Protein AF-A0A6A5KFW1-F1 (afdb_monomer_lite)

Organism: NCBI:txid184978

pLDDT: mean 86.33, std 12.44, range [39.97, 98.06]

Radius of gyration: 19.02 Å; chains: 1; bounding box: 44×28×58 Å

Sequence (144 aa):
MCFDVPAVSQSTIYTTLCSQAVDPSLPYGSFAHILDELLRLYDNSVWSIRNHISRWEVRRTQEIDYVLLHEIARHGVHVNETLKVAARSLSSIRQHHERSRVEINLVGSKNKRRSWDTVGEHLEFQVRFLEGLAERSQANNARI

Structure (mmCIF, N/CA/C/O backbone):
data_AF-A0A6A5KFW1-F1
#
_entry.id   AF-A0A6A5KFW1-F1
#
loop_
_atom_site.group_PDB
_atom_site.id
_atom_site.type_symbol
_atom_site.label_atom_id
_atom_site.label_alt_id
_atom_site.label_comp_id
_atom_site.label_asym_id
_atom_site.label_entity_id
_atom_site.label_seq_id
_atom_site.pdbx_PDB_ins_code
_atom_site.Cartn_x
_atom_site.Cartn_y
_atom_site.Cartn_z
_atom_site.occupancy
_atom_site.B_iso_or_equiv
_atom_site.auth_seq_id
_atom_site.auth_comp_id
_atom_site.auth_asym_id
_atom_site.auth_atom_id
_atom_site.pdbx_PDB_model_num
ATOM 1 N N . MET A 1 1 ? 9.013 -18.401 -7.847 1.00 44.00 1 MET A N 1
ATOM 2 C CA . MET A 1 1 ? 9.402 -18.085 -6.456 1.00 44.00 1 MET A CA 1
ATOM 3 C C . MET A 1 1 ? 8.142 -17.705 -5.696 1.00 44.00 1 MET A C 1
ATOM 5 O O . MET A 1 1 ? 7.667 -16.598 -5.887 1.00 44.00 1 MET A O 1
ATOM 9 N N . CYS A 1 2 ? 7.575 -18.625 -4.913 1.00 46.88 2 CYS A N 1
ATOM 10 C CA . CYS A 1 2 ? 6.369 -18.400 -4.101 1.00 46.88 2 CYS A CA 1
ATOM 11 C C . CYS A 1 2 ? 6.496 -19.186 -2.785 1.00 46.88 2 CYS A C 1
ATOM 13 O O . CYS A 1 2 ? 5.723 -20.106 -2.538 1.00 46.88 2 CYS A O 1
ATOM 15 N N . PHE A 1 3 ? 7.523 -18.898 -1.984 1.00 39.97 3 PHE A N 1
ATOM 16 C CA . PHE A 1 3 ? 7.631 -19.504 -0.655 1.00 39.97 3 PHE A CA 1
ATOM 17 C C . PHE A 1 3 ? 6.643 -18.807 0.290 1.00 39.97 3 PHE A C 1
ATOM 19 O O . PHE A 1 3 ? 6.580 -17.580 0.303 1.00 39.97 3 PHE A O 1
ATOM 26 N N . ASP A 1 4 ? 5.834 -19.597 0.998 1.00 49.72 4 ASP A N 1
ATOM 27 C CA . ASP A 1 4 ? 4.872 -19.175 2.033 1.00 49.72 4 ASP A CA 1
ATOM 28 C C . ASP A 1 4 ? 3.769 -18.184 1.607 1.00 49.72 4 ASP A C 1
ATOM 30 O O . ASP A 1 4 ? 3.088 -17.589 2.442 1.00 49.72 4 ASP A O 1
ATOM 34 N N . VAL A 1 5 ? 3.524 -18.032 0.302 1.00 57.41 5 VAL A N 1
ATOM 35 C CA . VAL A 1 5 ? 2.406 -17.222 -0.210 1.00 57.41 5 VAL A CA 1
ATOM 36 C C . VAL A 1 5 ? 1.097 -18.022 -0.094 1.00 57.41 5 VAL A C 1
ATOM 38 O O . VAL A 1 5 ? 1.061 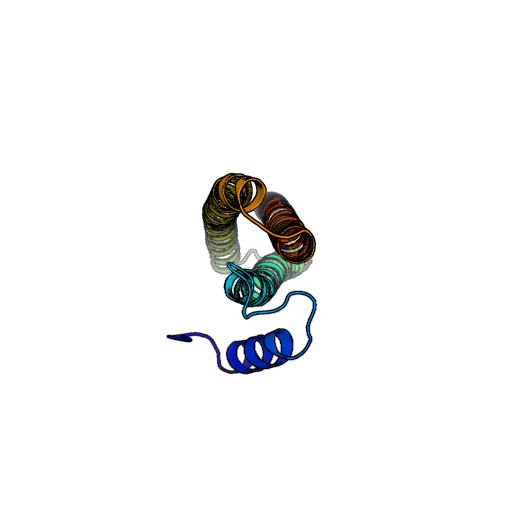-19.158 -0.574 1.00 57.41 5 VAL A O 1
ATOM 41 N N . PRO A 1 6 ? 0.002 -17.472 0.471 1.00 73.12 6 PRO A N 1
ATOM 42 C CA . PRO A 1 6 ? -1.291 -18.158 0.529 1.00 73.12 6 PRO A CA 1
ATOM 43 C C . PRO A 1 6 ? -1.762 -18.633 -0.853 1.00 73.12 6 PRO A C 1
ATOM 45 O O . PRO A 1 6 ? -1.625 -17.908 -1.836 1.00 73.12 6 PRO A O 1
ATOM 48 N N . ALA A 1 7 ? -2.363 -19.824 -0.945 1.00 69.50 7 ALA A N 1
ATOM 49 C CA . ALA A 1 7 ? -2.739 -20.441 -2.228 1.00 69.50 7 ALA A CA 1
ATOM 50 C C . ALA A 1 7 ? -3.643 -19.548 -3.109 1.00 69.50 7 ALA A C 1
ATOM 52 O O . ALA A 1 7 ? -3.486 -19.505 -4.328 1.00 69.50 7 ALA A O 1
ATOM 53 N N . VAL A 1 8 ? -4.541 -18.774 -2.488 1.00 71.88 8 VAL A N 1
ATOM 54 C CA . VAL A 1 8 ? -5.403 -17.798 -3.182 1.00 71.88 8 VAL A CA 1
ATOM 55 C C . VAL A 1 8 ? -4.577 -16.679 -3.831 1.00 71.88 8 VAL A C 1
ATOM 57 O O . VAL A 1 8 ? -4.838 -16.291 -4.971 1.00 71.88 8 VAL A O 1
ATOM 60 N N . SER A 1 9 ? -3.534 -16.210 -3.147 1.00 69.00 9 SER A N 1
ATOM 61 C CA . SER A 1 9 ? -2.613 -15.204 -3.678 1.00 69.00 9 SER A CA 1
ATOM 62 C C . SER A 1 9 ? -1.709 -15.771 -4.763 1.00 69.00 9 SER A C 1
ATOM 64 O O . SER A 1 9 ? -1.445 -15.084 -5.741 1.00 69.00 9 SER A O 1
ATOM 66 N N . GLN A 1 10 ? -1.306 -17.043 -4.681 1.00 65.75 10 GLN A N 1
ATOM 67 C CA . GLN A 1 10 ? -0.554 -17.692 -5.764 1.00 65.75 10 GLN A CA 1
ATOM 68 C C . GLN A 1 10 ? -1.356 -17.731 -7.074 1.00 65.75 10 GLN A C 1
ATOM 70 O O . GLN A 1 10 ? -0.836 -17.366 -8.129 1.00 65.75 10 GLN A O 1
ATOM 75 N N . SER A 1 11 ? -2.636 -18.119 -7.006 1.00 69.94 11 SER A N 1
ATOM 76 C CA . SER A 1 11 ? -3.527 -18.143 -8.176 1.00 69.94 11 SER A CA 1
ATOM 77 C C . SER A 1 11 ? -3.776 -16.743 -8.741 1.00 69.94 11 SER A C 1
ATOM 79 O O . SER A 1 11 ? -3.840 -16.572 -9.959 1.00 69.94 11 SER A O 1
ATOM 81 N N . THR A 1 12 ? -3.906 -15.739 -7.870 1.00 71.75 12 THR A N 1
ATOM 82 C CA . THR A 1 12 ? -4.113 -14.345 -8.286 1.00 71.75 12 THR A CA 1
ATOM 83 C C . THR A 1 12 ? -2.855 -13.782 -8.942 1.00 71.75 12 THR A C 1
ATOM 85 O O . THR A 1 12 ? -2.955 -13.263 -10.047 1.00 71.75 12 THR A O 1
ATOM 88 N N . ILE A 1 13 ? -1.668 -13.991 -8.358 1.00 66.50 13 ILE A N 1
ATOM 89 C CA . ILE A 1 13 ? -0.374 -13.619 -8.963 1.00 66.50 13 ILE A CA 1
ATOM 90 C C . ILE A 1 13 ? -0.236 -14.238 -10.351 1.00 66.50 13 ILE A C 1
ATOM 92 O O . ILE A 1 13 ? 0.102 -13.540 -11.304 1.00 66.50 13 ILE A O 1
ATOM 96 N N . TYR A 1 14 ? -0.519 -15.536 -10.477 1.00 62.53 14 TYR A N 1
ATOM 97 C CA . TYR A 1 14 ? -0.436 -16.232 -11.757 1.00 62.53 14 TYR A CA 1
ATOM 98 C C . TYR A 1 14 ? -1.389 -15.624 -12.796 1.00 62.53 14 TYR A C 1
ATOM 100 O O . TYR A 1 14 ? -0.993 -15.365 -13.927 1.00 62.53 14 TYR A O 1
ATOM 108 N N . THR A 1 15 ? -2.625 -15.323 -12.395 1.00 69.69 15 THR A N 1
ATOM 109 C CA . THR A 1 15 ? -3.632 -14.722 -13.283 1.00 69.69 15 THR A CA 1
ATOM 110 C C . THR A 1 15 ? -3.252 -13.299 -13.699 1.00 69.69 15 THR A C 1
ATOM 112 O O . THR A 1 15 ? -3.355 -12.965 -14.878 1.00 69.69 15 THR A O 1
ATOM 115 N N . THR A 1 16 ? -2.758 -12.480 -12.768 1.00 65.56 16 THR A N 1
ATOM 116 C CA . THR A 1 16 ? -2.311 -11.101 -13.024 1.00 65.56 16 THR A CA 1
ATOM 117 C C . THR A 1 16 ? -1.103 -11.068 -13.959 1.00 65.56 16 THR A C 1
ATOM 119 O O . THR A 1 16 ? -1.096 -10.299 -14.916 1.00 65.56 16 THR A O 1
ATOM 122 N N . LEU A 1 17 ? -0.132 -11.973 -13.767 1.00 61.66 17 LEU A N 1
ATOM 123 C CA . LEU A 1 17 ? 0.995 -12.156 -14.692 1.00 61.66 17 LEU A CA 1
ATOM 124 C C . LEU A 1 17 ? 0.528 -12.491 -16.120 1.00 61.66 17 LEU A C 1
ATOM 126 O O . LEU A 1 17 ? 1.192 -12.124 -17.090 1.00 61.66 17 LEU A O 1
ATOM 130 N N . CYS A 1 18 ? -0.608 -13.179 -16.260 1.00 58.75 18 CYS A N 1
ATOM 131 C CA . CYS A 1 18 ? -1.204 -13.510 -17.552 1.00 58.75 18 CYS A CA 1
ATOM 132 C C . CYS A 1 18 ? -2.070 -12.376 -18.145 1.00 58.75 18 CYS A C 1
ATOM 134 O O . CYS A 1 18 ? -2.194 -12.309 -19.368 1.00 58.75 18 CYS A O 1
ATOM 136 N N . SER A 1 19 ? -2.645 -11.473 -17.335 1.00 59.34 19 SER A N 1
ATOM 137 C CA . SER A 1 19 ? -3.440 -10.321 -17.799 1.00 59.34 19 SER A CA 1
ATOM 138 C C . SER A 1 19 ? -2.552 -9.076 -17.959 1.00 59.34 19 SER A C 1
ATOM 140 O O . SER A 1 19 ? -2.346 -8.301 -17.029 1.00 59.34 19 SER A O 1
ATOM 142 N N . GLN A 1 20 ? -1.945 -8.908 -19.132 1.00 58.69 20 GLN A N 1
ATOM 143 C CA . GLN A 1 20 ? -0.793 -8.017 -19.321 1.00 58.69 20 GLN A CA 1
ATOM 144 C C . GLN A 1 20 ? -1.132 -6.510 -19.297 1.00 58.69 20 GLN A C 1
ATOM 146 O O . GLN A 1 20 ? -1.684 -5.984 -20.261 1.00 58.69 20 GLN A O 1
ATOM 151 N N . ALA A 1 21 ? -0.698 -5.798 -18.247 1.00 69.25 21 ALA A N 1
ATOM 152 C CA . ALA A 1 21 ? -0.470 -4.341 -18.269 1.00 69.25 21 ALA A CA 1
ATOM 153 C C . ALA A 1 21 ? 1.022 -3.991 -18.470 1.00 69.25 21 ALA A C 1
ATOM 155 O O . ALA A 1 21 ? 1.359 -3.021 -19.146 1.00 69.25 21 ALA A O 1
ATOM 156 N N . VAL A 1 22 ? 1.915 -4.829 -17.933 1.00 80.88 22 VAL A N 1
ATOM 157 C CA . VAL A 1 22 ? 3.375 -4.744 -18.070 1.00 80.88 22 VAL A CA 1
ATOM 158 C C . VAL A 1 22 ? 3.893 -6.099 -18.548 1.00 80.88 22 VAL A C 1
ATOM 160 O O . VAL A 1 22 ? 3.494 -7.134 -18.013 1.00 80.88 22 VAL A O 1
ATOM 163 N N . ASP A 1 23 ? 4.777 -6.125 -19.544 1.00 81.88 23 ASP A N 1
ATOM 164 C CA . ASP A 1 23 ? 5.389 -7.377 -20.003 1.00 81.88 23 ASP A CA 1
ATOM 165 C C . ASP A 1 23 ? 6.336 -7.931 -18.911 1.00 81.88 23 ASP A C 1
ATOM 167 O O . ASP A 1 23 ? 7.298 -7.257 -18.527 1.00 81.88 23 ASP A O 1
ATOM 171 N N . PRO A 1 24 ? 6.083 -9.145 -18.380 1.00 81.62 24 PRO A N 1
ATOM 172 C CA . PRO A 1 24 ? 6.861 -9.708 -17.279 1.00 81.62 24 PRO A CA 1
ATOM 173 C C . PRO A 1 24 ? 8.306 -10.059 -17.659 1.00 81.62 24 PRO A C 1
ATOM 175 O O . PRO A 1 24 ? 9.139 -10.199 -16.760 1.00 81.62 24 PRO A O 1
ATOM 178 N N . SER A 1 25 ? 8.608 -10.192 -18.958 1.00 81.12 25 SER A N 1
ATOM 179 C CA . SER A 1 25 ? 9.959 -10.448 -19.473 1.00 81.12 25 SER A CA 1
ATOM 180 C C . SER A 1 25 ? 10.857 -9.208 -19.449 1.00 81.12 25 SER A C 1
ATOM 182 O O . SER A 1 25 ? 12.080 -9.314 -19.584 1.00 81.12 25 SER A O 1
ATOM 184 N N . LEU A 1 26 ? 10.266 -8.028 -19.242 1.00 81.75 26 LEU A N 1
ATOM 185 C CA . LEU A 1 26 ? 11.008 -6.791 -19.094 1.00 81.75 26 LEU A CA 1
ATOM 186 C C . LEU A 1 26 ? 11.749 -6.752 -17.756 1.00 81.75 26 LEU A C 1
ATOM 188 O O . LEU A 1 26 ? 11.254 -7.268 -16.747 1.00 81.75 26 LEU A O 1
ATOM 192 N N . PRO A 1 27 ? 12.906 -6.072 -17.704 1.00 80.94 27 PRO A N 1
ATOM 193 C CA . PRO A 1 27 ? 13.547 -5.731 -16.443 1.00 80.94 27 PRO A CA 1
ATOM 194 C C . PRO A 1 27 ? 12.532 -5.082 -15.498 1.00 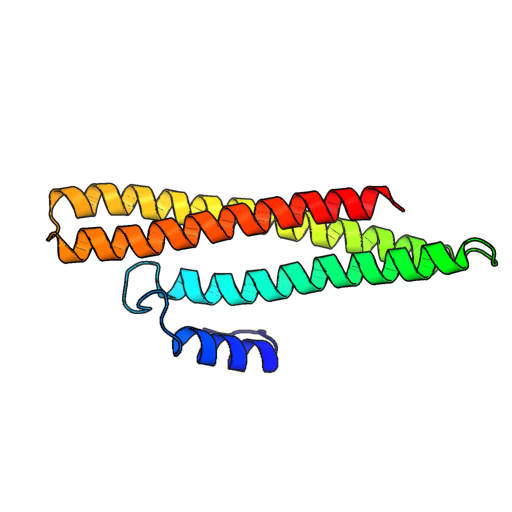80.94 27 PRO A C 1
ATOM 196 O O . PRO A 1 27 ? 11.825 -4.159 -15.885 1.00 80.94 27 PRO A O 1
ATOM 199 N N . TYR A 1 28 ? 12.440 -5.588 -14.268 1.00 87.69 28 TYR A N 1
ATOM 200 C CA . TYR A 1 28 ? 11.455 -5.186 -13.249 1.00 87.69 28 TYR A CA 1
ATOM 201 C C . TYR A 1 28 ? 9.977 -5.482 -13.553 1.00 87.69 28 TYR A C 1
ATOM 203 O O . TYR A 1 28 ? 9.162 -5.371 -12.640 1.00 87.69 28 TYR A O 1
ATOM 211 N N . GLY A 1 29 ? 9.618 -5.965 -14.746 1.00 86.88 29 GLY A N 1
ATOM 212 C CA . GLY A 1 29 ? 8.235 -6.306 -15.095 1.00 86.88 29 GLY A CA 1
ATOM 213 C C . GLY A 1 29 ? 7.652 -7.390 -14.187 1.00 86.88 29 GLY A C 1
ATOM 214 O O . GLY A 1 29 ? 6.567 -7.236 -13.638 1.00 86.88 29 GLY A O 1
ATOM 215 N N . SER A 1 30 ? 8.417 -8.450 -13.916 1.00 86.00 30 SER A N 1
ATOM 216 C CA . SER A 1 30 ? 8.017 -9.478 -12.941 1.00 86.00 30 SER A CA 1
ATOM 217 C C . SER A 1 30 ? 7.839 -8.923 -11.517 1.00 86.00 30 SER A C 1
ATOM 219 O O . SER A 1 30 ? 6.953 -9.370 -10.792 1.00 86.00 30 SER A O 1
ATOM 221 N N . PHE A 1 31 ? 8.654 -7.939 -11.111 1.00 87.00 31 PHE A N 1
ATOM 222 C CA . PHE A 1 31 ? 8.517 -7.295 -9.800 1.00 87.00 31 PHE A CA 1
ATOM 223 C C . PHE A 1 31 ? 7.235 -6.467 -9.723 1.00 87.00 31 PHE A C 1
ATOM 225 O O . PHE A 1 31 ? 6.532 -6.578 -8.724 1.00 87.00 31 PHE A O 1
ATOM 232 N N . ALA A 1 32 ? 6.901 -5.711 -10.774 1.00 89.00 32 ALA A N 1
ATOM 233 C CA . ALA A 1 32 ? 5.652 -4.956 -10.863 1.00 89.00 32 ALA A CA 1
ATOM 234 C C . ALA A 1 32 ? 4.429 -5.854 -10.594 1.00 89.00 32 ALA A C 1
ATOM 236 O O . ALA A 1 32 ? 3.621 -5.544 -9.726 1.00 89.00 32 ALA A O 1
ATOM 237 N N . HIS A 1 33 ? 4.350 -7.030 -11.216 1.00 86.50 33 HIS A N 1
ATOM 238 C CA . HIS A 1 33 ? 3.239 -7.966 -10.979 1.00 86.50 33 HIS A CA 1
ATOM 239 C C . HIS A 1 33 ? 3.187 -8.527 -9.555 1.00 86.50 33 HIS A C 1
ATOM 241 O O . HIS A 1 33 ? 2.116 -8.640 -8.962 1.00 86.50 33 HIS A O 1
ATOM 247 N N . ILE A 1 34 ? 4.341 -8.885 -8.984 1.00 87.62 34 ILE A N 1
ATOM 248 C CA . ILE A 1 34 ? 4.409 -9.369 -7.596 1.00 87.62 34 ILE A CA 1
ATOM 249 C C . ILE A 1 34 ? 3.929 -8.276 -6.634 1.00 87.62 34 ILE A C 1
ATOM 251 O O . ILE A 1 34 ? 3.205 -8.555 -5.677 1.00 87.62 34 ILE A O 1
ATOM 255 N N . LEU A 1 35 ? 4.322 -7.031 -6.894 1.00 90.31 35 LEU A N 1
ATOM 256 C CA . LEU A 1 35 ? 3.939 -5.888 -6.081 1.00 90.31 35 LEU A CA 1
ATOM 257 C C . LEU A 1 35 ? 2.439 -5.610 -6.155 1.00 90.31 35 LEU A C 1
ATOM 259 O O . LEU A 1 35 ? 1.870 -5.276 -5.124 1.00 90.31 35 LEU A O 1
ATOM 263 N N . ASP A 1 36 ? 1.779 -5.824 -7.295 1.00 89.50 36 ASP A N 1
ATOM 264 C CA . ASP A 1 36 ? 0.321 -5.670 -7.390 1.00 89.50 36 ASP A CA 1
ATOM 265 C C . ASP A 1 36 ? -0.418 -6.600 -6.424 1.00 89.50 36 ASP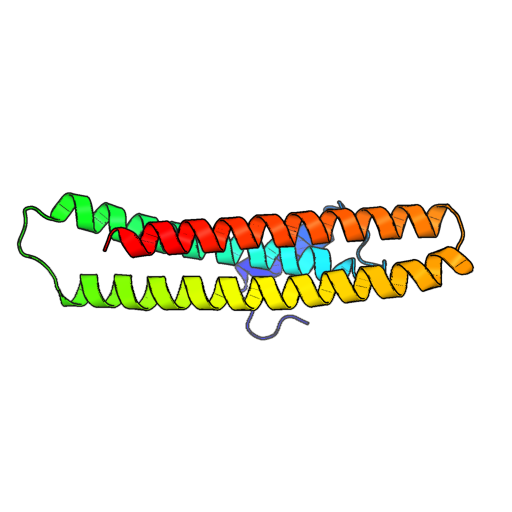 A C 1
ATOM 267 O O . ASP A 1 36 ? -1.341 -6.168 -5.731 1.00 89.50 36 ASP A O 1
ATOM 271 N N . GLU A 1 37 ? 0.013 -7.859 -6.302 1.00 88.31 37 GLU A N 1
ATOM 272 C CA . GLU A 1 37 ? -0.584 -8.762 -5.314 1.00 88.31 37 GLU A CA 1
ATOM 273 C C . GLU A 1 37 ? -0.294 -8.302 -3.883 1.00 88.31 37 GLU A C 1
ATOM 275 O O . GLU A 1 37 ? -1.190 -8.294 -3.034 1.00 88.31 37 GLU A O 1
ATOM 280 N N . LEU A 1 38 ? 0.944 -7.885 -3.604 1.00 91.06 38 LEU A N 1
ATOM 281 C CA . LEU A 1 38 ? 1.297 -7.375 -2.281 1.00 91.06 38 LEU A CA 1
ATOM 282 C C . LEU A 1 38 ? 0.444 -6.157 -1.910 1.00 91.06 38 LEU A C 1
ATOM 284 O O . LEU A 1 38 ? -0.047 -6.086 -0.784 1.00 91.06 38 LEU A O 1
ATOM 288 N N . LEU A 1 39 ? 0.186 -5.242 -2.850 1.00 91.38 39 LEU A N 1
ATOM 289 C CA . LEU A 1 39 ? -0.696 -4.096 -2.626 1.00 91.38 39 LEU A CA 1
ATOM 290 C C . LEU A 1 39 ? -2.116 -4.529 -2.257 1.00 91.38 39 LEU A C 1
ATOM 292 O O . LEU A 1 39 ? -2.699 -3.941 -1.348 1.00 91.38 39 LEU A O 1
ATOM 296 N N . ARG A 1 40 ? -2.662 -5.575 -2.893 1.00 90.44 40 ARG A N 1
ATOM 297 C CA . ARG A 1 40 ? -3.986 -6.118 -2.534 1.00 90.44 40 ARG A CA 1
ATOM 298 C C . ARG A 1 40 ? -4.000 -6.692 -1.121 1.00 90.44 40 ARG A C 1
ATOM 300 O O . ARG A 1 40 ? -4.953 -6.466 -0.376 1.00 90.44 40 ARG A O 1
ATOM 307 N N . LEU A 1 41 ? -2.954 -7.418 -0.730 1.00 93.44 41 LEU A N 1
ATOM 308 C CA . LEU A 1 41 ? -2.825 -7.962 0.625 1.00 93.44 41 LEU A CA 1
ATOM 309 C C . LEU A 1 41 ? -2.712 -6.851 1.677 1.00 93.44 41 LEU A C 1
ATOM 311 O O . LEU A 1 41 ? -3.342 -6.918 2.739 1.00 93.44 41 LEU A O 1
ATOM 315 N N . TYR A 1 42 ? -1.952 -5.806 1.367 1.00 95.50 42 TYR A N 1
ATOM 316 C CA . TYR A 1 42 ? -1.809 -4.637 2.222 1.00 95.50 42 TYR A CA 1
ATOM 317 C C . TYR A 1 42 ? -3.112 -3.843 2.349 1.00 95.50 42 TYR A C 1
ATOM 319 O O . TYR A 1 42 ? -3.511 -3.531 3.471 1.00 95.50 42 TYR A O 1
ATOM 327 N N . ASP A 1 43 ? -3.816 -3.586 1.245 1.00 94.69 43 ASP A N 1
ATOM 328 C CA . ASP A 1 43 ? -5.123 -2.921 1.255 1.00 94.69 43 ASP A CA 1
ATOM 329 C C . ASP A 1 43 ? -6.121 -3.703 2.123 1.00 94.69 43 ASP A C 1
ATOM 331 O O . ASP A 1 43 ? -6.687 -3.157 3.075 1.00 94.69 43 ASP A O 1
ATOM 335 N N . ASN A 1 44 ? -6.238 -5.017 1.901 1.00 95.94 44 ASN A N 1
ATOM 336 C CA . ASN A 1 44 ? -7.077 -5.897 2.718 1.00 95.94 44 ASN A CA 1
ATOM 337 C C . ASN A 1 44 ? -6.741 -5.814 4.215 1.00 95.94 44 ASN A C 1
ATOM 339 O O . ASN A 1 44 ? -7.646 -5.767 5.051 1.00 95.94 44 ASN A O 1
ATOM 343 N N . SER A 1 45 ? -5.454 -5.759 4.567 1.00 96.12 45 SER A N 1
ATOM 344 C CA . SER A 1 45 ? -5.011 -5.645 5.961 1.00 96.12 45 SER A CA 1
ATOM 345 C C . SER A 1 45 ? -5.448 -4.315 6.589 1.00 96.12 45 SER A C 1
ATOM 347 O O . SER A 1 45 ? -5.990 -4.301 7.697 1.00 96.12 45 SER A O 1
ATOM 349 N N . VAL A 1 46 ? -5.302 -3.199 5.864 1.00 96.50 46 VAL A N 1
ATOM 350 C CA . VAL A 1 46 ? -5.752 -1.868 6.314 1.00 96.50 46 VAL A CA 1
ATOM 351 C C . VAL A 1 46 ? -7.266 -1.829 6.512 1.00 96.50 46 VAL A C 1
ATOM 353 O O . VAL A 1 46 ? -7.752 -1.326 7.532 1.00 96.50 46 VAL A O 1
ATOM 356 N N . TRP A 1 47 ? -8.030 -2.369 5.560 1.00 95.75 47 TRP A N 1
ATOM 357 C CA . TRP A 1 47 ? -9.488 -2.424 5.658 1.00 95.75 47 TRP A CA 1
ATOM 358 C C . TRP A 1 47 ? -9.969 -3.349 6.767 1.00 95.75 47 TRP A C 1
ATOM 360 O O . TRP A 1 47 ? -10.933 -3.008 7.454 1.00 95.75 47 TRP A O 1
ATOM 370 N N . SER A 1 48 ? -9.296 -4.477 6.987 1.00 96.62 48 SER A N 1
ATOM 371 C CA . SER A 1 48 ? -9.615 -5.387 8.086 1.00 96.62 48 SER A CA 1
ATOM 372 C C . SER A 1 48 ? -9.524 -4.668 9.434 1.00 96.62 48 SER A C 1
ATOM 374 O O . SER A 1 48 ? -10.508 -4.642 10.179 1.00 96.62 48 SER A O 1
ATOM 376 N N . ILE A 1 49 ? -8.416 -3.964 9.701 1.00 97.25 49 ILE A N 1
ATOM 377 C CA . ILE A 1 49 ? -8.256 -3.164 10.927 1.00 97.25 49 ILE A CA 1
ATOM 378 C C . ILE A 1 49 ? -9.344 -2.091 11.036 1.00 97.25 49 ILE A C 1
ATOM 380 O O . ILE A 1 49 ? -10.018 -2.011 12.062 1.00 97.25 49 ILE A O 1
ATOM 384 N N . ARG A 1 50 ? -9.607 -1.320 9.968 1.00 96.69 50 ARG A N 1
ATOM 385 C CA . ARG A 1 50 ? -10.702 -0.328 9.951 1.00 96.69 50 ARG A CA 1
ATOM 386 C C . ARG A 1 50 ? -12.043 -0.956 10.332 1.00 96.69 50 ARG A C 1
ATOM 388 O O . ARG A 1 50 ? -12.825 -0.336 11.058 1.00 96.69 50 ARG A O 1
ATOM 395 N N . ASN A 1 51 ? -12.337 -2.146 9.816 1.00 96.69 51 ASN A N 1
ATOM 396 C CA . ASN A 1 51 ? -13.589 -2.847 10.075 1.00 96.69 51 ASN A CA 1
ATOM 397 C C . ASN A 1 51 ? -13.672 -3.304 11.535 1.00 96.69 51 ASN A C 1
ATOM 399 O O . ASN A 1 51 ? -14.720 -3.127 12.151 1.00 96.69 51 ASN A O 1
ATOM 403 N N . HIS A 1 52 ? -12.583 -3.826 12.104 1.00 95.50 52 HIS A N 1
ATOM 404 C CA . HIS A 1 52 ? -12.514 -4.165 13.527 1.00 95.50 52 HIS A CA 1
ATOM 405 C C . HIS A 1 52 ? -12.737 -2.941 14.422 1.00 95.50 52 HIS A C 1
ATOM 407 O O . HIS A 1 52 ? -13.591 -2.999 15.305 1.00 95.50 52 HIS A O 1
ATOM 413 N N . ILE A 1 53 ? -12.069 -1.821 14.127 1.00 95.06 53 ILE A N 1
ATOM 414 C CA . ILE A 1 53 ? -12.276 -0.545 14.827 1.00 95.06 53 ILE A CA 1
ATOM 415 C C . ILE A 1 53 ? -13.743 -0.133 14.731 1.00 95.06 53 ILE A C 1
ATOM 417 O O . ILE A 1 53 ? -14.399 0.033 15.746 1.00 95.06 53 ILE A O 1
ATOM 421 N N . SER A 1 54 ? -14.299 -0.048 13.521 1.00 94.00 54 SER A N 1
ATOM 422 C CA . SER A 1 54 ? -15.673 0.440 13.319 1.00 94.00 54 SER A CA 1
ATOM 423 C C . SER A 1 54 ? -16.713 -0.435 14.033 1.00 94.00 54 SER A C 1
ATOM 425 O O . SER A 1 54 ? -17.680 0.080 14.585 1.00 94.00 54 SER A O 1
ATOM 427 N N . ARG A 1 55 ? -16.513 -1.762 14.076 1.00 93.12 55 ARG A N 1
ATOM 428 C CA . ARG A 1 55 ? -17.376 -2.671 14.853 1.00 93.12 55 ARG A CA 1
ATOM 429 C C . ARG A 1 55 ? -17.266 -2.425 16.356 1.00 93.12 55 ARG A C 1
ATOM 431 O O . ARG A 1 55 ? -18.280 -2.518 17.043 1.00 93.12 55 ARG A O 1
ATOM 438 N N . TRP A 1 56 ? -16.065 -2.142 16.857 1.00 91.88 56 TRP A N 1
ATOM 439 C CA . TRP A 1 56 ? -15.864 -1.769 18.254 1.00 91.88 56 TRP A CA 1
ATOM 440 C C . TRP A 1 56 ? -16.515 -0.416 18.575 1.00 91.88 56 TRP A C 1
ATOM 442 O O . TRP A 1 56 ? -17.240 -0.321 19.560 1.00 91.88 56 TRP A O 1
ATOM 452 N N . GLU A 1 57 ? -16.357 0.600 17.719 1.00 91.44 57 GLU A N 1
ATOM 453 C CA . GLU A 1 57 ? -16.948 1.932 17.927 1.00 91.44 57 GLU A CA 1
ATOM 454 C C . GLU A 1 57 ? -18.476 1.871 18.078 1.00 91.44 57 GLU A C 1
ATOM 456 O O . GLU A 1 57 ? -19.036 2.549 18.937 1.00 91.44 57 GLU A O 1
ATOM 461 N N . VAL A 1 58 ? -19.150 1.015 17.298 1.00 91.06 58 VAL A N 1
ATOM 462 C CA . VAL A 1 58 ? -20.604 0.782 17.402 1.00 91.06 58 VAL A CA 1
ATOM 463 C C . VAL A 1 58 ? -21.001 0.188 18.759 1.00 91.06 58 VAL A C 1
ATOM 465 O O . VAL A 1 58 ? -22.099 0.444 19.244 1.00 91.06 58 VAL A O 1
ATOM 468 N N . ARG A 1 59 ? -20.122 -0.596 19.389 1.00 88.00 59 ARG A N 1
ATOM 469 C CA . ARG A 1 59 ? -20.372 -1.257 20.680 1.00 88.00 59 ARG A CA 1
ATOM 470 C C . ARG A 1 59 ? -19.858 -0.459 21.876 1.00 88.00 59 ARG A C 1
ATOM 472 O O . ARG A 1 59 ? -19.987 -0.928 22.998 1.00 88.00 59 ARG A O 1
ATOM 479 N N . ARG A 1 60 ? -19.312 0.745 21.674 1.00 79.06 60 ARG A N 1
ATOM 480 C CA . ARG A 1 60 ? -18.655 1.541 22.728 1.00 79.06 60 ARG A CA 1
ATOM 481 C C . ARG A 1 60 ? -19.573 1.910 23.905 1.00 79.06 60 ARG A C 1
ATOM 483 O O . ARG A 1 60 ? -19.083 2.246 24.973 1.00 79.06 60 ARG A O 1
ATOM 490 N N . THR A 1 61 ? -20.892 1.860 23.721 1.00 79.31 61 THR A N 1
ATOM 491 C CA . THR A 1 61 ? -21.880 2.088 24.791 1.00 79.31 61 THR A CA 1
ATOM 492 C C . THR A 1 61 ? -22.121 0.859 25.677 1.00 79.31 61 THR A C 1
ATOM 494 O O . THR A 1 61 ? -22.883 0.949 26.635 1.00 79.31 61 THR A O 1
ATOM 497 N N . GLN A 1 62 ? -21.531 -0.292 25.342 1.00 81.25 62 GLN A N 1
ATOM 498 C CA . GLN A 1 62 ? -21.533 -1.517 26.146 1.00 81.25 62 GLN A CA 1
ATOM 499 C C . GLN A 1 62 ? -20.272 -1.573 27.026 1.00 81.25 62 GLN A C 1
ATOM 501 O O . GLN A 1 62 ? -19.414 -0.694 26.955 1.00 81.25 62 GLN A O 1
ATOM 506 N N . GLU A 1 63 ? -20.154 -2.606 27.862 1.00 82.81 63 GLU A N 1
ATOM 507 C CA . GLU A 1 63 ? -18.932 -2.860 28.630 1.00 82.81 63 GLU A CA 1
ATOM 508 C C . GLU A 1 63 ? -17.711 -2.972 27.697 1.00 82.81 63 GLU A C 1
ATOM 510 O O . GLU A 1 63 ? -17.760 -3.625 26.650 1.00 82.81 63 GLU A O 1
ATOM 515 N N . ILE A 1 64 ? -16.625 -2.285 28.057 1.00 85.75 64 ILE A N 1
ATOM 516 C CA . ILE A 1 64 ? -15.431 -2.182 27.216 1.00 85.75 64 ILE A CA 1
ATOM 517 C C . ILE A 1 64 ? -14.603 -3.462 27.346 1.00 85.75 64 ILE A C 1
ATOM 519 O O . ILE A 1 64 ? -14.014 -3.734 28.390 1.00 85.75 64 ILE A O 1
ATOM 523 N N . ASP A 1 65 ? -14.480 -4.199 26.244 1.00 89.94 65 ASP A N 1
ATOM 524 C CA . ASP A 1 65 ? -13.501 -5.278 26.110 1.00 89.94 65 ASP A CA 1
ATOM 525 C C . ASP A 1 65 ? -12.107 -4.690 25.820 1.00 89.94 65 ASP A C 1
ATOM 527 O O . ASP A 1 65 ? -11.725 -4.437 24.671 1.00 89.94 65 ASP A O 1
ATOM 531 N N . TYR A 1 66 ? -11.352 -4.430 26.889 1.00 91.12 66 TYR A N 1
ATOM 532 C CA . TYR A 1 66 ? -10.000 -3.872 26.810 1.00 91.12 66 TYR A CA 1
ATOM 533 C C . TYR A 1 66 ? -9.000 -4.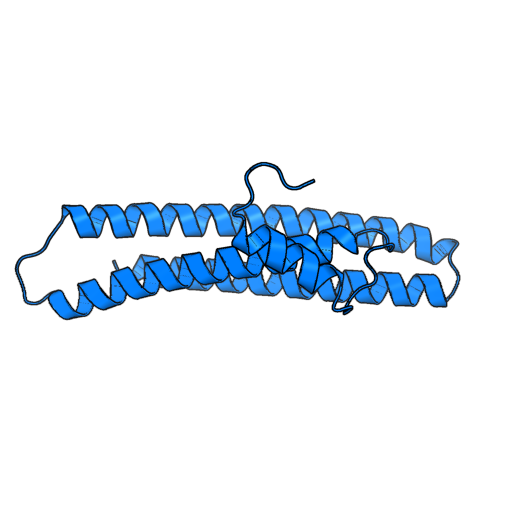802 26.116 1.00 91.12 66 TYR A C 1
ATOM 535 O O . TYR A 1 66 ? -8.064 -4.313 25.483 1.00 91.12 66 TYR A O 1
ATOM 543 N N . VAL A 1 67 ? -9.188 -6.123 26.208 1.00 94.06 67 VAL A N 1
ATOM 544 C CA . VAL A 1 67 ? -8.294 -7.100 25.569 1.00 94.06 67 VAL A CA 1
ATOM 545 C C . VAL A 1 67 ? -8.454 -7.012 24.059 1.00 94.06 67 VAL A C 1
ATOM 547 O O . VAL A 1 67 ? -7.466 -6.860 23.340 1.00 94.06 67 VAL A O 1
ATOM 550 N N . LEU A 1 68 ? -9.699 -7.020 23.575 1.00 92.12 68 LEU A N 1
ATOM 551 C CA . LEU A 1 68 ? -9.979 -6.837 22.156 1.00 92.12 68 LEU A CA 1
ATOM 552 C C . LEU A 1 68 ? -9.435 -5.496 21.649 1.00 92.12 68 LEU A C 1
ATOM 554 O O . LEU A 1 68 ? -8.807 -5.455 20.593 1.00 92.12 68 LEU A O 1
ATOM 558 N N . LEU A 1 69 ? -9.646 -4.405 22.392 1.00 93.44 69 LEU A N 1
ATOM 559 C CA . LEU A 1 69 ? -9.171 -3.081 21.986 1.00 93.44 69 LEU A CA 1
ATOM 560 C C . LEU A 1 69 ? -7.640 -3.022 21.886 1.00 93.44 69 LEU A C 1
ATOM 562 O O . LEU A 1 69 ? -7.111 -2.505 20.900 1.00 93.44 69 LEU A O 1
ATOM 566 N N . HIS A 1 70 ? -6.935 -3.598 22.864 1.00 95.81 70 HIS A N 1
ATOM 567 C CA . HIS A 1 70 ? -5.476 -3.694 22.850 1.00 95.81 70 HIS A CA 1
ATOM 568 C C . HIS A 1 70 ? -4.974 -4.492 21.642 1.00 95.81 70 HIS A C 1
ATOM 570 O O . HIS A 1 70 ? -4.048 -4.059 20.955 1.00 95.81 70 HIS A O 1
ATOM 576 N N . GLU A 1 71 ? -5.612 -5.621 21.334 1.00 96.88 71 GLU A N 1
ATOM 577 C CA . GLU A 1 71 ? -5.236 -6.435 20.181 1.00 96.88 71 GLU A CA 1
ATOM 578 C C . GLU A 1 71 ? -5.480 -5.709 18.855 1.00 96.88 71 GLU A C 1
ATOM 580 O O . GLU A 1 71 ? -4.621 -5.762 17.972 1.00 96.88 71 GLU A O 1
ATOM 585 N N . ILE A 1 72 ? -6.591 -4.978 18.711 1.00 96.25 72 ILE A N 1
ATOM 586 C CA . ILE A 1 72 ? -6.841 -4.155 17.517 1.00 96.25 72 ILE A CA 1
ATOM 587 C C . ILE A 1 72 ? -5.766 -3.066 17.394 1.00 96.25 72 ILE A C 1
ATOM 589 O O . ILE A 1 72 ? -5.215 -2.889 16.305 1.00 96.25 72 ILE A O 1
ATOM 593 N N . ALA A 1 73 ? -5.426 -2.377 18.489 1.00 96.75 73 ALA A N 1
ATOM 594 C CA . ALA A 1 73 ? -4.388 -1.346 18.499 1.00 96.75 73 ALA A CA 1
ATOM 595 C C . ALA A 1 73 ? -3.022 -1.911 18.080 1.00 96.75 73 ALA A C 1
ATOM 597 O O . ALA A 1 73 ? -2.384 -1.389 17.163 1.00 96.75 73 ALA A O 1
ATOM 598 N N . ARG A 1 74 ? -2.601 -3.022 18.696 1.00 97.69 74 ARG A N 1
ATOM 599 C CA . ARG A 1 74 ? -1.329 -3.705 18.418 1.00 97.69 74 ARG A CA 1
ATOM 600 C C . ARG A 1 74 ? -1.216 -4.118 16.951 1.00 97.69 74 ARG A C 1
ATOM 602 O O . ARG A 1 74 ? -0.222 -3.809 16.296 1.00 97.69 74 ARG A O 1
ATOM 609 N N . HIS A 1 75 ? -2.248 -4.763 16.406 1.00 97.69 75 HIS A N 1
ATOM 610 C CA . HIS A 1 75 ? -2.254 -5.159 14.996 1.00 97.69 75 HIS A CA 1
ATOM 611 C C . HIS A 1 75 ? -2.315 -3.951 14.056 1.00 97.69 75 HIS A C 1
ATOM 613 O O . HIS A 1 75 ? -1.666 -3.964 13.011 1.00 97.69 75 HIS A O 1
ATOM 619 N N . GLY A 1 76 ? -3.037 -2.889 14.424 1.00 97.81 76 GLY A N 1
ATOM 620 C CA . GLY A 1 76 ? -3.059 -1.639 13.669 1.00 97.81 76 GLY A CA 1
ATOM 621 C C . GLY A 1 76 ? -1.671 -1.007 13.548 1.00 97.81 76 GLY A C 1
ATOM 622 O O . GLY A 1 76 ? -1.276 -0.585 12.456 1.00 97.81 76 GLY A O 1
ATOM 623 N N . VAL A 1 77 ? -0.896 -0.991 14.639 1.00 97.88 77 VAL A N 1
ATOM 624 C CA . VAL A 1 77 ? 0.503 -0.527 14.638 1.00 97.88 77 VAL A CA 1
ATOM 625 C C . VAL A 1 77 ? 1.366 -1.401 13.727 1.00 97.88 77 VAL A C 1
ATOM 627 O O . VAL A 1 77 ? 2.004 -0.866 12.821 1.00 97.88 77 VAL A O 1
ATOM 630 N N . HIS A 1 78 ? 1.315 -2.730 13.872 1.00 97.88 78 HIS A N 1
ATOM 631 C CA . HIS A 1 78 ? 2.109 -3.644 13.038 1.00 97.88 78 HIS A CA 1
ATOM 632 C C . HIS A 1 78 ? 1.798 -3.519 11.537 1.00 97.88 78 HIS A C 1
ATOM 634 O O . HIS A 1 78 ? 2.707 -3.546 10.702 1.00 97.88 78 HIS A O 1
ATOM 640 N N . VAL A 1 79 ? 0.520 -3.352 11.169 1.00 97.75 79 VAL A N 1
ATOM 641 C CA . VAL A 1 79 ? 0.120 -3.112 9.772 1.00 97.75 79 VAL A CA 1
ATOM 642 C C . VAL A 1 79 ? 0.732 -1.804 9.262 1.00 97.75 79 VAL A C 1
ATOM 644 O O . VAL A 1 79 ? 1.291 -1.783 8.165 1.00 97.75 79 VAL A O 1
ATOM 647 N N . ASN A 1 80 ? 0.700 -0.731 10.060 1.00 98.06 80 ASN A N 1
ATOM 648 C CA . ASN A 1 80 ? 1.298 0.550 9.680 1.00 98.06 80 ASN A CA 1
ATOM 649 C C . ASN A 1 80 ? 2.816 0.461 9.477 1.00 98.06 80 ASN A C 1
ATOM 651 O O . ASN A 1 80 ? 3.352 1.011 8.514 1.00 98.06 80 ASN A O 1
ATOM 655 N N . GLU A 1 81 ? 3.511 -0.228 10.378 1.00 98.00 81 GLU A N 1
ATOM 656 C CA . GLU A 1 81 ? 4.957 -0.443 10.299 1.00 98.00 81 GLU A CA 1
ATOM 657 C C . GLU A 1 81 ? 5.333 -1.241 9.050 1.00 98.00 81 GLU A C 1
ATOM 659 O O . GLU A 1 81 ? 6.227 -0.834 8.305 1.00 98.00 81 GLU A O 1
ATOM 664 N N . THR A 1 82 ? 4.596 -2.319 8.773 1.00 97.75 82 THR A N 1
ATOM 665 C CA . THR A 1 82 ? 4.799 -3.159 7.585 1.00 97.75 82 THR A CA 1
ATOM 666 C C . THR A 1 82 ? 4.619 -2.348 6.302 1.00 97.75 82 THR A C 1
ATOM 668 O O . THR A 1 82 ? 5.462 -2.421 5.408 1.00 97.75 82 THR A O 1
ATOM 671 N N . LEU A 1 83 ? 3.580 -1.508 6.228 1.00 97.06 83 LEU A N 1
ATOM 672 C CA . LEU A 1 83 ? 3.363 -0.593 5.103 1.00 97.06 83 LEU A CA 1
ATOM 673 C C . LEU A 1 83 ? 4.523 0.397 4.948 1.00 97.06 83 LEU A C 1
ATOM 675 O O . LEU A 1 83 ? 5.052 0.573 3.857 1.00 97.06 83 LEU A O 1
ATOM 679 N N . LYS A 1 84 ? 4.988 1.017 6.036 1.00 97.12 84 LYS A N 1
ATOM 680 C CA . LYS A 1 84 ? 6.123 1.953 5.972 1.00 97.12 84 LYS A CA 1
ATOM 681 C C . LYS A 1 84 ? 7.403 1.282 5.481 1.00 97.12 84 LYS A C 1
ATOM 683 O O . LYS A 1 84 ? 8.159 1.904 4.736 1.00 97.12 84 LYS A O 1
ATOM 688 N N . VAL A 1 85 ? 7.662 0.040 5.888 1.00 97.25 85 VAL A N 1
ATOM 689 C CA . VAL A 1 85 ? 8.809 -0.737 5.395 1.00 97.25 85 VAL A CA 1
ATOM 690 C C . VAL A 1 85 ? 8.637 -1.049 3.911 1.00 97.25 85 VAL A C 1
ATOM 692 O O . VAL A 1 85 ? 9.535 -0.741 3.129 1.00 97.25 85 VAL A O 1
ATOM 695 N N . ALA A 1 86 ? 7.474 -1.559 3.503 1.00 95.94 86 ALA A N 1
ATOM 696 C CA . ALA A 1 86 ? 7.191 -1.867 2.106 1.00 95.94 86 ALA A CA 1
ATOM 697 C C . ALA A 1 86 ? 7.308 -0.629 1.194 1.00 95.94 86 ALA A C 1
ATOM 699 O O . ALA A 1 86 ? 7.880 -0.729 0.109 1.00 95.94 86 ALA A O 1
ATOM 700 N N . ALA A 1 87 ? 6.880 0.554 1.655 1.00 95.88 87 ALA A N 1
A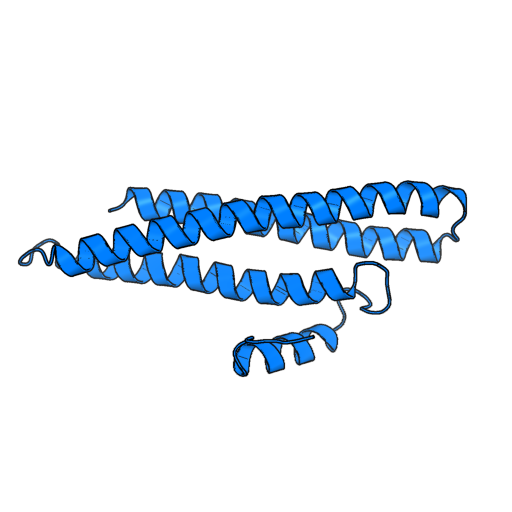TOM 701 C CA . ALA A 1 87 ? 6.994 1.810 0.903 1.00 95.88 87 ALA A CA 1
ATOM 702 C C . ALA A 1 87 ? 8.453 2.176 0.634 1.00 95.88 87 ALA A C 1
ATOM 704 O O . ALA A 1 87 ? 8.818 2.546 -0.484 1.00 95.88 87 ALA A O 1
ATOM 705 N N . ARG A 1 88 ? 9.308 2.037 1.655 1.00 96.75 88 ARG A N 1
ATOM 706 C CA . ARG A 1 88 ? 10.749 2.293 1.532 1.00 96.75 88 ARG A CA 1
ATOM 707 C C . ARG A 1 88 ? 11.403 1.283 0.598 1.00 96.75 88 ARG A C 1
ATOM 709 O O . ARG A 1 88 ? 12.133 1.691 -0.300 1.00 96.75 88 ARG A O 1
ATOM 716 N N . SER A 1 89 ? 11.108 -0.007 0.766 1.00 95.62 89 SER A N 1
ATOM 717 C CA . SER A 1 89 ? 11.639 -1.075 -0.087 1.00 95.62 89 SER A CA 1
ATOM 718 C C . SER A 1 89 ? 11.271 -0.859 -1.553 1.00 95.62 89 SER A C 1
ATOM 720 O O . SER A 1 89 ? 12.140 -0.910 -2.423 1.00 95.62 89 SER A O 1
ATOM 722 N N . LEU A 1 90 ? 10.006 -0.547 -1.833 1.00 94.75 90 LEU A N 1
ATOM 723 C CA . LEU A 1 90 ? 9.551 -0.295 -3.193 1.00 94.75 90 LEU A CA 1
ATOM 724 C C . LEU A 1 90 ? 10.135 1.002 -3.770 1.00 94.75 90 LEU A C 1
ATOM 726 O O . LEU A 1 90 ? 10.540 1.036 -4.930 1.00 94.75 90 LEU A O 1
ATOM 730 N N . SER A 1 91 ? 10.276 2.048 -2.954 1.00 95.44 91 SER A N 1
ATOM 731 C CA . SER A 1 91 ? 10.965 3.276 -3.368 1.00 95.44 91 SER A CA 1
ATOM 732 C C . SER A 1 91 ? 12.418 3.008 -3.767 1.00 95.44 91 SER A C 1
ATOM 734 O O . SER A 1 91 ? 12.894 3.569 -4.755 1.00 95.44 91 SER A O 1
ATOM 736 N N . SER A 1 92 ? 13.119 2.118 -3.055 1.00 95.44 92 SER A N 1
ATOM 737 C CA . SER A 1 92 ? 14.467 1.680 -3.430 1.00 95.44 92 SER A CA 1
ATOM 738 C C . SER A 1 92 ? 14.483 0.894 -4.744 1.00 95.44 92 SER A C 1
ATOM 740 O O . SER A 1 92 ? 15.353 1.146 -5.577 1.00 95.44 92 SER A O 1
ATOM 742 N N . ILE A 1 93 ? 13.510 0.001 -4.974 1.00 93.19 93 ILE A N 1
ATOM 743 C CA . ILE A 1 93 ? 13.362 -0.721 -6.252 1.00 93.19 93 ILE A CA 1
ATOM 744 C C . ILE A 1 93 ? 13.145 0.270 -7.401 1.00 93.19 93 ILE A C 1
ATOM 746 O O . ILE A 1 93 ? 13.856 0.203 -8.403 1.00 93.19 93 ILE A O 1
ATOM 750 N N . ARG A 1 94 ? 12.235 1.240 -7.239 1.00 93.44 94 ARG A N 1
ATOM 751 C CA . ARG A 1 94 ? 11.988 2.292 -8.237 1.00 93.44 94 ARG A CA 1
ATOM 752 C C . ARG A 1 94 ? 13.241 3.126 -8.495 1.00 93.44 94 ARG A C 1
ATOM 754 O O . ARG A 1 94 ? 13.580 3.398 -9.638 1.00 93.44 94 ARG A O 1
ATOM 761 N N . GLN A 1 95 ? 13.969 3.514 -7.449 1.00 93.50 95 GLN A N 1
ATOM 762 C CA . GLN A 1 95 ? 15.206 4.277 -7.614 1.00 93.50 95 GLN A CA 1
ATOM 763 C C . GLN A 1 95 ? 16.264 3.483 -8.390 1.00 93.50 95 GLN A C 1
ATOM 765 O O . GLN A 1 95 ? 16.986 4.050 -9.209 1.00 93.50 95 GLN A O 1
ATOM 770 N N . HIS A 1 96 ? 16.361 2.178 -8.141 1.00 92.12 96 HIS A N 1
ATOM 771 C CA . HIS A 1 96 ? 17.269 1.308 -8.873 1.00 92.12 96 HIS A CA 1
ATOM 772 C C . HIS A 1 96 ? 16.837 1.151 -10.343 1.00 92.12 96 HIS A C 1
ATOM 774 O O . HIS A 1 96 ? 17.679 1.273 -11.230 1.00 92.12 96 HIS A O 1
ATOM 780 N N . HIS A 1 97 ? 15.531 1.008 -10.610 1.00 91.50 97 HIS A N 1
ATOM 781 C CA . HIS A 1 97 ? 14.966 1.056 -11.963 1.00 91.50 97 HIS A CA 1
ATOM 782 C C . HIS A 1 97 ? 15.362 2.343 -12.704 1.00 91.50 97 HIS A C 1
ATOM 784 O O . HIS A 1 97 ? 15.898 2.266 -13.808 1.00 91.50 97 HIS A O 1
ATOM 790 N N . GLU A 1 98 ? 15.188 3.517 -12.086 1.00 90.38 98 GLU A N 1
ATOM 791 C CA . GLU A 1 98 ? 15.535 4.799 -12.715 1.00 90.38 98 GLU A CA 1
ATOM 792 C C . GLU A 1 98 ? 17.029 4.927 -13.031 1.00 90.38 98 GLU A C 1
ATOM 794 O O . GLU A 1 98 ? 17.398 5.428 -14.093 1.00 90.38 98 GLU A O 1
ATOM 799 N N . ARG A 1 99 ? 17.910 4.432 -12.152 1.00 89.94 99 ARG A N 1
ATOM 800 C CA . ARG A 1 99 ? 19.357 4.414 -12.426 1.00 89.94 99 ARG A CA 1
ATOM 801 C C . ARG A 1 99 ? 19.683 3.527 -13.628 1.00 89.94 99 ARG A C 1
ATOM 803 O O . ARG A 1 99 ? 20.369 3.979 -14.540 1.00 89.94 99 ARG A O 1
ATOM 810 N N . SER A 1 100 ? 19.136 2.310 -13.675 1.00 86.31 100 SER A N 1
ATOM 811 C CA . SER A 1 100 ? 19.318 1.402 -14.818 1.00 86.31 100 SER A CA 1
ATOM 812 C C . SER A 1 100 ? 18.721 1.964 -16.116 1.00 86.31 100 SER A C 1
ATOM 814 O O . SER A 1 100 ? 19.271 1.765 -17.199 1.00 86.31 100 SER A O 1
ATOM 816 N N . ARG A 1 101 ? 17.618 2.715 -16.028 1.00 85.06 101 ARG A N 1
ATOM 817 C CA . ARG A 1 101 ? 16.978 3.372 -17.175 1.00 85.06 101 ARG A CA 1
ATOM 818 C C . ARG A 1 101 ? 17.886 4.422 -17.818 1.00 85.06 101 ARG A C 1
ATOM 820 O O . ARG A 1 101 ? 17.915 4.513 -19.045 1.00 85.06 101 ARG A O 1
ATOM 827 N N . VAL A 1 102 ? 18.652 5.186 -17.032 1.00 81.62 102 VAL A N 1
ATOM 828 C CA . VAL A 1 102 ? 19.633 6.155 -17.564 1.00 81.62 102 VAL A CA 1
ATOM 829 C C . VAL A 1 102 ? 20.680 5.450 -18.429 1.00 81.62 102 VAL A C 1
ATOM 831 O O . VAL A 1 102 ? 20.949 5.899 -19.542 1.00 81.62 102 VAL A O 1
ATOM 834 N N . GLU A 1 103 ? 21.206 4.313 -17.976 1.00 76.94 103 GLU A N 1
ATOM 835 C CA . GLU A 1 103 ? 22.187 3.517 -18.726 1.00 76.94 103 GLU A CA 1
ATOM 836 C C . GLU A 1 103 ? 21.593 2.961 -20.030 1.00 76.94 103 GLU A C 1
ATOM 838 O O . GLU A 1 103 ? 22.196 3.059 -21.101 1.00 76.94 103 GLU A O 1
ATOM 843 N N . ILE A 1 104 ? 20.360 2.449 -19.971 1.00 76.00 104 ILE A N 1
ATOM 844 C CA . ILE A 1 104 ? 19.634 1.944 -21.144 1.00 76.00 104 ILE A CA 1
ATOM 845 C C . ILE A 1 104 ? 19.330 3.067 -22.136 1.00 76.00 104 ILE A C 1
ATOM 847 O O . ILE A 1 104 ? 19.400 2.846 -23.343 1.00 76.00 104 ILE A O 1
ATOM 851 N N . ASN A 1 105 ? 19.018 4.279 -21.678 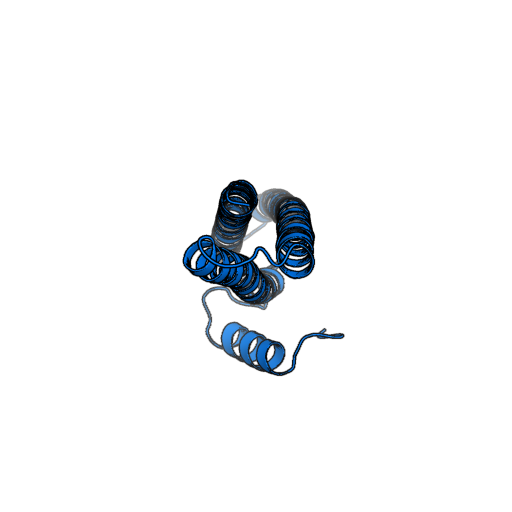1.00 75.56 105 ASN A N 1
ATOM 852 C CA . ASN A 1 105 ? 18.741 5.407 -22.565 1.00 75.56 105 ASN A CA 1
ATOM 853 C C . ASN A 1 105 ? 19.953 5.786 -23.428 1.00 75.56 105 ASN A C 1
ATOM 855 O O . ASN A 1 105 ? 19.762 6.205 -24.571 1.00 75.56 105 ASN A O 1
ATOM 859 N N . LEU A 1 106 ? 21.179 5.573 -22.944 1.00 74.75 106 LEU A N 1
ATOM 860 C CA . LEU A 1 106 ? 22.405 5.857 -23.697 1.00 74.75 106 LEU A CA 1
ATOM 861 C C . LEU A 1 106 ? 22.634 4.881 -24.865 1.00 74.75 106 LEU A C 1
ATOM 863 O O . LEU A 1 106 ? 23.200 5.275 -25.881 1.00 74.75 106 LEU A O 1
ATOM 867 N N . VAL A 1 107 ? 22.172 3.630 -24.749 1.00 74.19 107 VAL A N 1
ATOM 868 C CA . VAL A 1 107 ? 22.531 2.532 -25.679 1.00 74.19 107 VAL A CA 1
ATOM 869 C C . VAL A 1 107 ? 21.306 1.888 -26.359 1.00 74.19 107 VAL A C 1
ATOM 871 O O . VAL A 1 107 ? 21.423 1.122 -27.314 1.00 74.19 107 VAL A O 1
ATOM 874 N N . GLY A 1 108 ? 20.097 2.176 -25.878 1.00 73.06 108 GLY A N 1
ATOM 875 C CA . GLY A 1 108 ? 18.872 1.446 -26.203 1.00 73.06 108 GLY A CA 1
ATOM 876 C C . GLY A 1 108 ? 18.050 2.013 -27.363 1.00 73.06 108 GLY A C 1
ATOM 877 O O . GLY A 1 108 ? 17.987 3.221 -27.596 1.00 73.06 108 GLY A O 1
ATOM 878 N N . SER A 1 109 ? 17.338 1.115 -28.053 1.00 78.38 109 SER A N 1
ATOM 879 C CA . SER A 1 109 ? 16.361 1.445 -29.099 1.00 78.38 109 SER A CA 1
ATOM 880 C C . SER A 1 109 ? 15.105 2.127 -28.533 1.00 78.38 109 SER A C 1
ATOM 882 O O . SER A 1 109 ? 14.747 1.926 -27.373 1.00 78.38 109 SER A O 1
ATOM 884 N N . LYS A 1 110 ? 14.377 2.889 -29.367 1.00 78.06 110 LYS A N 1
ATOM 885 C CA . LYS A 1 110 ? 13.141 3.599 -28.962 1.00 78.06 110 LYS A CA 1
ATOM 886 C C . LYS A 1 110 ? 12.094 2.680 -28.314 1.00 78.06 110 LYS A C 1
ATOM 888 O O . LYS A 1 110 ? 11.468 3.076 -27.336 1.00 78.06 110 LYS A O 1
ATOM 893 N N . ASN A 1 111 ? 11.936 1.455 -28.822 1.00 75.88 111 ASN A N 1
ATOM 894 C CA . ASN A 1 111 ? 10.984 0.484 -28.273 1.00 75.88 111 ASN A CA 1
ATOM 895 C C . ASN A 1 111 ? 11.391 0.008 -26.875 1.00 75.88 111 ASN A C 1
ATOM 897 O O . ASN A 1 111 ? 10.531 -0.094 -26.006 1.00 75.88 111 ASN A O 1
ATOM 901 N N . LYS A 1 112 ? 12.694 -0.219 -26.637 1.00 74.31 112 LYS A N 1
ATOM 902 C CA . LYS A 1 112 ? 13.197 -0.533 -25.293 1.00 74.31 112 LYS A CA 1
ATOM 903 C C . LYS A 1 112 ? 12.909 0.623 -24.337 1.00 74.31 112 LYS A C 1
ATOM 905 O O . LYS A 1 112 ? 12.374 0.379 -23.271 1.00 74.31 112 LYS A O 1
ATOM 910 N N . ARG A 1 113 ? 13.158 1.874 -24.736 1.00 78.25 113 ARG A N 1
ATOM 911 C CA . ARG A 1 113 ? 12.888 3.045 -23.877 1.00 78.25 113 ARG A CA 1
ATOM 912 C C . ARG A 1 113 ? 11.424 3.119 -23.428 1.00 78.25 113 ARG A C 1
ATOM 914 O O . ARG A 1 113 ? 11.176 3.148 -22.233 1.00 78.25 113 ARG A O 1
ATOM 921 N N . ARG A 1 114 ? 10.471 3.017 -24.366 1.00 80.62 114 ARG A N 1
ATOM 922 C CA . ARG A 1 114 ? 9.029 3.041 -24.046 1.00 80.62 114 ARG A CA 1
ATOM 923 C C . ARG A 1 114 ? 8.628 1.935 -23.065 1.00 80.62 114 ARG A C 1
ATOM 925 O O . ARG A 1 114 ? 7.849 2.174 -22.158 1.00 80.62 114 ARG A O 1
ATOM 932 N N . SER A 1 115 ? 9.152 0.729 -23.259 1.00 80.06 115 SER A N 1
ATOM 933 C CA . SER A 1 115 ? 8.854 -0.415 -22.394 1.00 80.06 115 SER A CA 1
ATOM 934 C C . SER A 1 115 ? 9.387 -0.219 -20.965 1.00 80.06 115 SER A C 1
ATOM 936 O O . SER A 1 115 ? 8.694 -0.561 -20.011 1.00 80.06 115 SER A O 1
ATOM 938 N N . TRP A 1 116 ? 10.572 0.380 -20.809 1.00 84.69 116 TRP A N 1
ATOM 939 C CA . TRP A 1 116 ? 11.106 0.776 -19.501 1.00 84.69 116 TRP A CA 1
ATOM 940 C C . TRP A 1 116 ? 10.288 1.905 -18.863 1.00 84.69 116 TRP A C 1
ATOM 942 O O . TRP A 1 116 ? 10.058 1.881 -17.658 1.00 84.69 116 TRP A O 1
ATOM 952 N N . ASP A 1 117 ? 9.809 2.866 -19.657 1.00 85.94 117 ASP A N 1
ATOM 953 C CA . ASP A 1 117 ? 8.944 3.941 -19.159 1.00 85.94 117 ASP A CA 1
ATOM 954 C C . ASP A 1 117 ? 7.638 3.369 -18.577 1.00 85.94 117 ASP A C 1
ATOM 956 O O . ASP A 1 117 ? 7.270 3.720 -17.460 1.00 85.94 117 ASP A O 1
ATOM 960 N N . THR A 1 118 ? 7.001 2.405 -19.256 1.00 87.88 118 THR A N 1
ATOM 961 C CA . THR A 1 118 ? 5.782 1.738 -18.758 1.00 87.88 118 THR A CA 1
ATOM 962 C C . THR A 1 118 ? 6.003 1.022 -17.421 1.00 87.88 118 THR A C 1
ATOM 964 O O . THR A 1 118 ? 5.163 1.105 -16.527 1.00 87.88 118 THR A O 1
ATOM 967 N N . VAL A 1 119 ? 7.137 0.333 -17.253 1.00 90.12 119 VAL A N 1
ATOM 968 C CA . VAL A 1 119 ? 7.477 -0.317 -15.975 1.00 90.12 119 VAL A CA 1
ATOM 969 C C . VAL A 1 119 ? 7.697 0.730 -14.878 1.00 90.12 119 VAL A C 1
ATOM 971 O O . VAL A 1 119 ? 7.207 0.562 -13.763 1.00 90.12 119 VAL A O 1
ATOM 974 N N . GLY A 1 120 ? 8.401 1.821 -15.191 1.00 91.12 120 GLY A N 1
ATOM 975 C CA . GLY A 1 120 ? 8.665 2.915 -14.254 1.00 91.12 120 GLY A CA 1
ATOM 976 C C . GLY A 1 120 ? 7.393 3.610 -13.768 1.00 91.12 120 GLY A C 1
ATOM 977 O O . GLY A 1 120 ? 7.225 3.789 -12.561 1.00 91.12 120 GLY A O 1
ATOM 978 N N . GLU A 1 121 ? 6.479 3.937 -14.684 1.00 90.38 121 GLU A N 1
ATOM 979 C CA . GLU A 1 121 ? 5.167 4.523 -14.373 1.00 90.38 121 GLU A CA 1
ATOM 980 C C . GLU A 1 121 ? 4.350 3.610 -13.449 1.00 90.38 121 GLU A C 1
ATOM 982 O O . GLU A 1 121 ? 3.760 4.071 -12.468 1.00 90.38 121 GLU A O 1
ATOM 987 N N . HIS A 1 122 ? 4.368 2.297 -13.705 1.00 91.69 122 HIS A N 1
ATOM 988 C CA . HIS A 1 122 ? 3.672 1.327 -12.860 1.00 91.69 122 HIS A CA 1
ATOM 989 C C . HIS A 1 122 ? 4.279 1.255 -11.456 1.00 91.69 122 HIS A C 1
ATOM 991 O O . HIS A 1 122 ? 3.560 1.363 -10.464 1.00 91.69 122 HIS A O 1
ATOM 997 N N . LEU A 1 123 ? 5.608 1.155 -11.345 1.00 92.69 123 LEU A N 1
ATOM 998 C CA . LEU A 1 123 ? 6.298 1.166 -10.049 1.00 92.69 123 LEU A CA 1
ATOM 999 C C . LEU A 1 123 ? 6.036 2.467 -9.277 1.00 92.69 123 LEU A C 1
ATOM 1001 O O . LEU A 1 123 ? 5.899 2.444 -8.053 1.00 92.69 123 LEU A O 1
ATOM 1005 N N . GLU A 1 124 ? 5.960 3.610 -9.962 1.00 93.38 124 GLU A N 1
ATOM 1006 C CA . GLU A 1 124 ? 5.607 4.882 -9.335 1.00 93.38 124 GLU A CA 1
ATOM 1007 C C . GLU A 1 124 ? 4.193 4.858 -8.753 1.00 93.38 124 GLU A C 1
ATOM 1009 O O . GLU A 1 124 ? 4.023 5.209 -7.581 1.00 93.38 124 GLU A O 1
ATOM 1014 N N . PHE A 1 125 ? 3.208 4.398 -9.527 1.00 92.38 125 PHE A N 1
ATOM 1015 C CA . PHE A 1 125 ? 1.841 4.221 -9.042 1.00 92.38 125 PHE A CA 1
ATOM 1016 C C . PHE A 1 125 ? 1.804 3.341 -7.787 1.00 92.38 125 PHE A C 1
ATOM 1018 O O . PHE A 1 125 ? 1.194 3.717 -6.785 1.00 92.38 125 PHE A O 1
ATOM 1025 N N . GLN A 1 126 ? 2.512 2.212 -7.803 1.00 93.88 126 GLN A N 1
ATOM 1026 C CA . GLN A 1 126 ? 2.549 1.277 -6.682 1.00 93.88 126 GLN A CA 1
ATOM 1027 C C . GLN A 1 126 ? 3.160 1.894 -5.413 1.00 93.88 126 GLN A C 1
ATOM 1029 O O . GLN A 1 126 ? 2.634 1.681 -4.319 1.00 93.88 126 GLN A O 1
ATOM 1034 N N . VAL A 1 127 ? 4.223 2.705 -5.541 1.00 95.56 127 VAL A N 1
ATOM 1035 C CA . VAL A 1 127 ? 4.779 3.477 -4.409 1.00 95.56 127 VAL A CA 1
ATOM 1036 C C . VAL A 1 127 ? 3.715 4.403 -3.832 1.00 95.56 127 VAL A C 1
ATOM 1038 O O . VAL A 1 127 ? 3.464 4.367 -2.629 1.00 95.56 127 VAL A O 1
ATOM 1041 N N . ARG A 1 128 ? 3.069 5.211 -4.682 1.00 93.75 128 ARG A N 1
ATOM 1042 C CA . ARG A 1 128 ? 2.062 6.191 -4.247 1.00 93.75 128 ARG A CA 1
ATOM 1043 C C . ARG A 1 128 ? 0.864 5.532 -3.581 1.00 93.75 128 ARG A C 1
ATOM 1045 O O . ARG A 1 128 ? 0.385 6.015 -2.558 1.00 93.75 128 ARG A O 1
ATOM 1052 N N . PHE A 1 129 ? 0.403 4.415 -4.133 1.00 93.25 129 PHE A N 1
ATOM 1053 C CA . PHE A 1 129 ? -0.689 3.646 -3.553 1.00 93.25 129 PHE A CA 1
ATOM 1054 C C . PHE A 1 129 ? -0.343 3.181 -2.136 1.00 93.25 129 PHE A C 1
ATOM 1056 O O . PHE A 1 129 ? -1.137 3.338 -1.208 1.00 93.25 129 PHE A O 1
ATOM 1063 N N . LEU A 1 130 ? 0.870 2.661 -1.946 1.00 94.81 130 LEU A N 1
ATOM 1064 C CA . LEU A 1 130 ? 1.298 2.128 -0.661 1.00 94.81 130 LEU A CA 1
ATOM 1065 C C . LEU A 1 130 ? 1.583 3.230 0.377 1.00 94.81 130 LEU A C 1
ATOM 1067 O O . LEU A 1 130 ? 1.257 3.051 1.551 1.00 94.81 130 LEU A O 1
ATOM 1071 N N . GLU A 1 131 ? 2.100 4.388 -0.047 1.00 95.56 131 GLU A N 1
ATOM 1072 C CA . GLU A 1 131 ? 2.171 5.604 0.783 1.00 95.56 131 GLU A CA 1
ATOM 1073 C C . GLU A 1 131 ? 0.773 6.000 1.293 1.00 95.56 131 GLU A C 1
ATOM 1075 O O . GLU A 1 131 ? 0.578 6.162 2.499 1.00 95.56 131 GLU A O 1
ATOM 1080 N N . GLY A 1 132 ? -0.227 6.040 0.406 1.00 95.88 132 GLY A N 1
ATOM 1081 C CA . GLY A 1 132 ? -1.614 6.332 0.781 1.00 95.88 132 GLY A CA 1
ATOM 1082 C C . GLY A 1 132 ? -2.221 5.299 1.740 1.00 95.88 132 GLY A C 1
ATOM 1083 O O . GLY A 1 132 ? -2.935 5.659 2.682 1.00 95.88 132 GLY A O 1
ATOM 1084 N N . LEU A 1 133 ? -1.910 4.009 1.569 1.00 95.88 133 LEU A N 1
ATOM 1085 C CA . LEU A 1 133 ? -2.309 2.973 2.529 1.00 95.88 133 LEU A CA 1
ATOM 1086 C C . LEU A 1 133 ? -1.673 3.186 3.907 1.00 95.88 133 LEU A C 1
ATOM 1088 O O . LEU A 1 133 ? -2.348 2.999 4.923 1.00 95.88 133 LEU A O 1
ATOM 1092 N N . ALA A 1 134 ? -0.400 3.587 3.961 1.00 97.31 134 ALA A N 1
ATOM 1093 C CA . ALA A 1 134 ? 0.292 3.873 5.214 1.00 97.31 134 ALA A CA 1
ATOM 1094 C C . ALA A 1 134 ? -0.346 5.063 5.951 1.00 97.31 134 ALA A C 1
ATOM 1096 O O . ALA A 1 134 ? -0.592 4.977 7.157 1.00 97.31 134 ALA A O 1
ATOM 1097 N N . GLU A 1 135 ? -0.684 6.137 5.236 1.00 97.56 135 GLU A N 1
ATOM 1098 C CA . GLU A 1 135 ? -1.405 7.287 5.795 1.00 97.56 135 GLU A CA 1
ATOM 1099 C C . GLU A 1 135 ? -2.792 6.886 6.314 1.00 97.56 135 GLU A C 1
ATOM 1101 O O . GLU A 1 135 ? -3.167 7.209 7.443 1.00 97.56 135 GLU A O 1
ATOM 1106 N N . ARG A 1 136 ? -3.544 6.098 5.536 1.00 96.38 136 ARG A N 1
ATOM 1107 C CA . ARG A 1 136 ? -4.861 5.587 5.944 1.00 96.38 136 ARG A CA 1
ATOM 1108 C C . ARG A 1 136 ? -4.775 4.692 7.177 1.00 96.38 136 ARG A C 1
ATOM 1110 O O . ARG A 1 136 ? -5.615 4.787 8.069 1.00 96.38 136 ARG A O 1
ATOM 1117 N N . SER A 1 137 ? -3.774 3.819 7.235 1.00 97.69 137 SER A N 1
ATOM 1118 C CA . SER A 1 137 ? -3.511 2.968 8.395 1.00 97.69 137 SER A CA 1
ATOM 1119 C C . SER A 1 137 ? -3.197 3.807 9.636 1.00 97.69 137 SER A C 1
ATOM 1121 O O . SER A 1 137 ? -3.744 3.534 10.701 1.00 97.69 137 SER A O 1
ATOM 1123 N N . GLN A 1 138 ? -2.408 4.874 9.496 1.00 97.75 138 GLN A N 1
ATOM 1124 C CA . GLN A 1 138 ? -2.135 5.803 10.591 1.00 97.75 138 GLN A CA 1
ATOM 1125 C C . GLN A 1 138 ? -3.411 6.518 11.061 1.00 97.75 138 GLN A C 1
ATOM 1127 O O . GLN A 1 138 ? -3.662 6.588 12.263 1.00 97.75 138 GLN A O 1
ATOM 1132 N N . ALA A 1 139 ? -4.245 6.989 10.130 1.00 96.81 139 ALA A N 1
ATOM 1133 C CA . ALA A 1 139 ? -5.528 7.609 10.452 1.00 96.81 139 ALA A CA 1
ATOM 1134 C C . ALA A 1 139 ? -6.496 6.632 11.142 1.00 96.81 139 ALA A C 1
ATOM 1136 O O . ALA A 1 139 ? -7.223 7.023 12.051 1.00 96.81 139 ALA A O 1
ATOM 1137 N N . ASN A 1 140 ? -6.490 5.352 10.752 1.00 96.19 140 ASN A N 1
ATOM 1138 C CA . ASN A 1 140 ? -7.254 4.317 11.446 1.00 96.19 140 ASN A CA 1
ATOM 1139 C C . ASN A 1 140 ? -6.763 4.137 12.886 1.00 96.19 140 ASN A C 1
ATOM 1141 O O . ASN A 1 140 ? -7.583 4.138 13.797 1.00 96.19 140 ASN A O 1
ATOM 1145 N N . ASN A 1 141 ? -5.450 4.028 13.093 1.00 96.06 141 ASN A N 1
ATOM 1146 C CA . ASN A 1 141 ? -4.871 3.827 14.423 1.00 96.06 141 ASN A CA 1
ATOM 1147 C C . ASN A 1 141 ? -5.168 4.995 15.376 1.00 96.06 141 ASN A C 1
ATOM 1149 O O . ASN A 1 141 ? -5.303 4.773 16.569 1.00 96.06 141 ASN A O 1
ATOM 1153 N N . ALA A 1 142 ? -5.328 6.217 14.858 1.00 95.94 142 ALA A N 1
ATOM 1154 C CA . ALA A 1 142 ? -5.682 7.395 15.652 1.00 95.94 142 ALA A CA 1
ATOM 1155 C C . ALA A 1 142 ? -7.139 7.407 16.169 1.00 95.94 142 ALA A C 1
ATOM 1157 O O . ALA A 1 142 ? -7.516 8.324 16.895 1.00 95.94 142 ALA A O 1
ATOM 1158 N N . ARG A 1 143 ? -7.976 6.436 15.771 1.00 91.94 143 ARG A N 1
ATOM 1159 C CA . ARG A 1 143 ? -9.372 6.296 16.234 1.00 91.94 143 ARG A CA 1
ATOM 1160 C C . ARG A 1 143 ? -9.519 5.428 17.485 1.00 91.94 143 ARG A C 1
ATOM 1162 O O . ARG A 1 143 ? -10.625 5.352 18.025 1.00 91.94 143 ARG A O 1
ATOM 1169 N N . ILE A 1 144 ? -8.455 4.719 17.860 1.00 83.69 144 ILE A N 1
ATOM 1170 C CA . ILE A 1 144 ? -8.414 3.809 19.008 1.00 83.69 144 ILE A CA 1
ATOM 1171 C C . ILE A 1 144 ? -7.923 4.563 20.237 1.00 83.69 144 ILE A C 1
ATOM 1173 O O . ILE A 1 144 ? -6.909 5.283 20.108 1.00 83.69 144 ILE A O 1
#

Secondary structure (DSSP, 8-state):
--SS--HHHHHHHHHHHHS-SS-TTSTTHHHHHHHHHHHHHHHHHHHHHHHHHHHHHHTTTS---HHHHHHHHHHHHHHHHHHHHHHHHHHHHHHHHHHHHHHHHHH--HHHHHHHHHHHHHHHHHHHHHHHHHHHHHHHHTT-

Foldseek 3Di:
DQPPPPPVLVVVLVVQCVVDPAPCPAVCSNVLSNLVSVLVVLLVLLVVLLVLLVVQVVCVVDDDPPVSVVVSLVSLVVSLVVLVVVLVVLVVVLVVLVVVLVVCVVPHDPVSNVSSVSSSVSSVVSSVSSVVSSVSSVVSSVSD

=== Feature glossary ===
The record interleaves many kinds of information about one protein. Here is each kind framed as the question it answers.

Q: Are the domains correctly placed relative to each other?
A: Predicted aligned error is AlphaFold's pairwise confidence. Unlike pLDDT (per-residue), PAE is per-residue-pair and captures whether two parts of the structure are correctly placed relative to each other. Units are ångströms of expected positional error.

Q: Which residues are in helices, strands, or loops?
A: Eight-state secondary structure (DSSP): H is the canonical α-helix, G the tighter 3₁₀-helix, I the wider π-helix; E/B are β-structure, T and S are turns and bends, and '-' is everything else. DSSP derives these from the pattern of main-chain N–H···O=C hydrogen bonds, not from the sequence.

Q: What if only a Cα trace is available?
A: P-SEA three-state annotation labels each residue as helix, strand, or coil based purely on the geometry of the Cα trace. It serves as a fallback when the full backbone (and thus DSSP) is unavailable.

Q: What are the backbone torsion angles?
A: φ (phi) and ψ (psi) are the two rotatable backbone dihedrals per residue: φ is the C(i-1)–N–Cα–C torsion, ψ is the N–Cα–C–N(i+1) torsion, both in degrees on (−180°, 180°]. α-helical residues cluster near (−60°, −45°); β-strand residues near (−120°, +130°). A Ramachandran plot is simply a scatter of (φ, ψ) for every residue.

Q: What known structures does this most resemble?
A: Structural nearest neighbors (via Foldseek easy-search vs the PDB). Reported per hit: target PDB id, E-value, and alignment TM-score. A TM-score above ~0.5 is the conventional threshold for 'same fold'.

Q: What family and function is it annotated with?
A: Database cross-references. InterPro integrates a dozen domain/family signature databases into unified entries with residue-range hits. GO terms attach function/process/location labels with evidence codes. CATH codes position the fold in a four-level structural taxonomy. Organism is the NCBI-taxonomy species name.

Q: Which residues are buried vs exposed?
A: Solvent accessibility: the surface area of each residue that a 1.4 Å water probe can touch, in Å². When only backbone atoms are present the absolute values are lower than full-atom SASA (side chains contribute most of the area) and are flagged as backbone-only.

Q: What do the diagnostic plots show?
A: Three diagnostic plots accompany the record. The Cα contact map visualizes the tertiary structure as a 2D adjacency matrix (8 Å cutoff, sequence-local contacts suppressed). The Ramachandran plot shows the distribution of backbone (φ, ψ) torsions, with points in the α and β basins reflecting secondary structure content. The PAE plot shows AlphaFold's inter-residue confidence as a color matrix.

Q: What is the amino-acid chain?
A: The amino-acid sequence is the protein's primary structure: the linear order of residues from the N-terminus to the C-terminus, written in one-letter code. Everything else here — the 3D coordinates, the secondary structure, the domain annotations — is ultimately a consequence of this string.

Q: What do the rendered images show?
A: The six renders are orthographic views along the three Cartesian axes in both directions. Representation (cartoon, sticks, or surface) and color scheme (sequence-rainbow or by-chain) vary across proteins so the training set covers all the common visualization conventions.

Q: Where is each backbone atom in 3D?
A: The mmCIF table is the protein's shape written out atom by atom. For each backbone N, Cα, C, and carbonyl O, it records an (x, y, z) coordinate triple in Å plus the residue type, chain letter, and residue number.

Q: How mobile is each atom in the crystal?
A: For experimental (PDB) structures, the B-factor (temperature factor) quantifies the positional spread of each atom in the crystal — a combination of thermal vibration and static disorder — in units of Å². High B-factors mark flexible loops or poorly resolved regions; low B-factors mark the rigid, well-ordered core.

Q: How big and how compact is the whole molecule?
A: Three whole-structure scalars: the radius of gyration (RMS distance of Cα from centroid, in Å), the count of Cα–Cα contacts (pairs closer than 8 Å and separated by more than four residues in sequence — i.e. tertiary, not local, contacts), and the bounding-box dimensions. Together they distinguish compact globular folds from extended fibres or disordered chains.

Q: What does the local fold look like, residue by residue?
A: A 3Di character summarizes, for each residue, the relative orientation of the Cα frame of its nearest spatial neighbor. Because it encodes fold topology rather than chemistry, 3Di alignments detect remote structural similarity that sequence alignment misses.

Q: How confident is the AlphaFold model at each residue?
A: For AlphaFold models, the B-factor field carries pLDDT — the model's own estimate of local accuracy on a 0–100 scale. Regions with pLDDT<50 should be treated as essentially unmodeled; they often correspond to intrinsically disordered segments.